Protein AF-A0A536J937-F1 (afdb_monomer)

Nearest PDB structures (foldseek):
  8xma-assembly1_A  TM=3.074E-01  e=5.304E+00  Homo sapiens

pLDDT: mean 76.06, std 14.53, range [41.38, 93.75]

Structure (mmCIF, N/CA/C/O backbone):
data_AF-A0A536J937-F1
#
_entry.id   AF-A0A536J937-F1
#
loop_
_atom_site.group_PDB
_atom_site.id
_atom_site.type_symbol
_atom_site.label_atom_id
_atom_site.label_alt_id
_atom_site.label_comp_id
_atom_site.label_asym_id
_atom_site.label_entity_id
_atom_site.label_seq_id
_atom_site.pdbx_PDB_ins_code
_atom_site.Cartn_x
_atom_site.Cartn_y
_atom_site.Cartn_z
_atom_site.occupancy
_atom_site.B_iso_or_equiv
_atom_site.auth_seq_id
_atom_site.auth_comp_id
_atom_site.auth_asym_id
_atom_site.auth_atom_id
_atom_site.pdbx_PDB_model_num
ATOM 1 N N . MET A 1 1 ? -23.777 14.979 55.069 1.00 41.38 1 MET A N 1
ATOM 2 C CA . MET A 1 1 ? -23.664 15.632 53.747 1.00 41.38 1 MET A CA 1
ATOM 3 C C . MET A 1 1 ? -22.466 15.033 53.028 1.00 41.38 1 MET A C 1
ATOM 5 O O . MET A 1 1 ? -21.346 15.441 53.2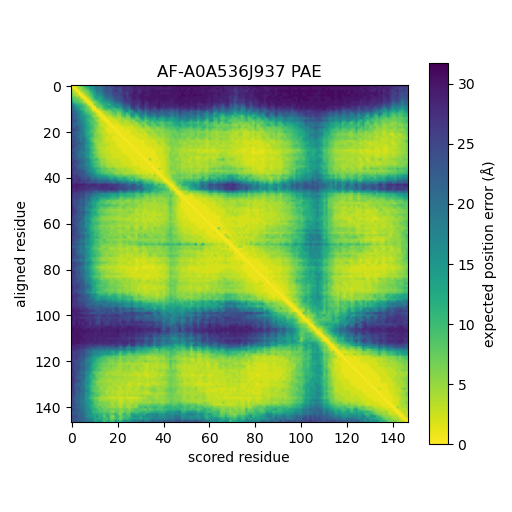89 1.00 41.38 1 MET A O 1
ATOM 9 N N . GLY A 1 2 ? -22.690 13.998 52.218 1.00 42.28 2 GLY A N 1
ATOM 10 C CA . GLY A 1 2 ? -21.676 13.425 51.335 1.00 42.28 2 GLY A CA 1
ATOM 11 C C . GLY A 1 2 ? -22.108 13.698 49.903 1.00 42.28 2 GLY A C 1
ATOM 12 O O . GLY A 1 2 ? -23.099 13.135 49.446 1.00 42.28 2 GLY A O 1
ATOM 13 N N . SER A 1 3 ? -21.431 14.623 49.235 1.00 50.06 3 SER A N 1
ATOM 14 C CA . SER A 1 3 ? -21.612 14.913 47.818 1.00 50.06 3 SER A CA 1
ATOM 15 C C . SER A 1 3 ? -21.060 13.742 47.007 1.00 50.06 3 SER A C 1
ATOM 17 O O . SER A 1 3 ? -19.854 13.613 46.812 1.00 50.06 3 SER A O 1
ATOM 19 N N . ALA A 1 4 ? -21.949 12.859 46.556 1.00 54.50 4 ALA A N 1
ATOM 20 C CA . ALA A 1 4 ? -21.616 11.868 45.542 1.00 54.50 4 ALA A CA 1
ATOM 21 C C . ALA A 1 4 ? -21.234 12.598 44.238 1.00 54.50 4 ALA A C 1
ATOM 23 O O . ALA A 1 4 ? -21.969 13.499 43.819 1.00 54.50 4 ALA A O 1
ATOM 24 N N . PRO A 1 5 ? -20.108 12.261 43.585 1.00 51.50 5 PRO A N 1
ATOM 25 C CA . PRO A 1 5 ? -19.768 12.871 42.314 1.00 51.50 5 PRO A CA 1
ATOM 26 C C . PRO A 1 5 ? -20.712 12.338 41.231 1.00 51.50 5 PRO A C 1
ATOM 28 O O . PRO A 1 5 ? -20.989 11.141 41.155 1.00 51.50 5 PRO A O 1
ATOM 31 N N . LEU A 1 6 ? -21.199 13.257 40.397 1.00 52.06 6 LEU A N 1
ATOM 32 C CA . LEU A 1 6 ? -22.010 13.022 39.202 1.00 52.06 6 LEU A CA 1
ATOM 33 C C . LEU A 1 6 ? -21.245 12.154 38.186 1.00 52.06 6 LEU A C 1
ATOM 35 O O . LEU A 1 6 ? -20.663 12.648 37.223 1.00 52.06 6 LEU A O 1
ATOM 39 N N . SER A 1 7 ? -21.241 10.842 38.403 1.00 55.78 7 SER A N 1
ATOM 40 C CA . SER A 1 7 ? -20.855 9.840 37.412 1.00 55.78 7 SER A CA 1
ATOM 41 C C . SER A 1 7 ? -22.072 9.567 36.532 1.00 55.78 7 SER A C 1
ATOM 43 O O . SER A 1 7 ? -22.896 8.719 36.864 1.00 55.78 7 SER A O 1
ATOM 45 N N . GLY A 1 8 ? -22.270 10.368 35.481 1.00 58.75 8 GLY A N 1
ATOM 46 C CA . GLY A 1 8 ? -23.529 10.305 34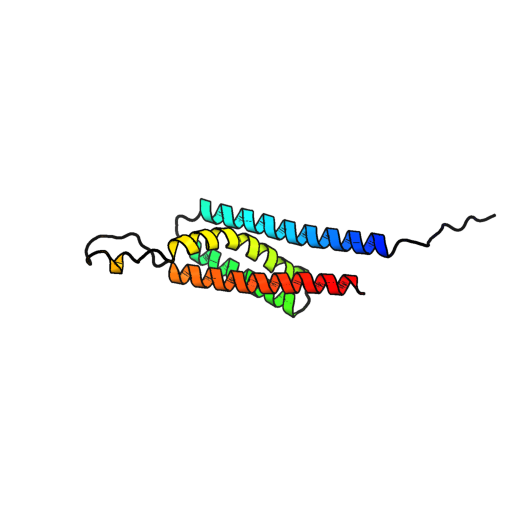.726 1.00 58.75 8 GLY A CA 1
ATOM 47 C C . GLY A 1 8 ? -23.462 10.470 33.214 1.00 58.75 8 GLY A C 1
ATOM 48 O O . GLY A 1 8 ? -24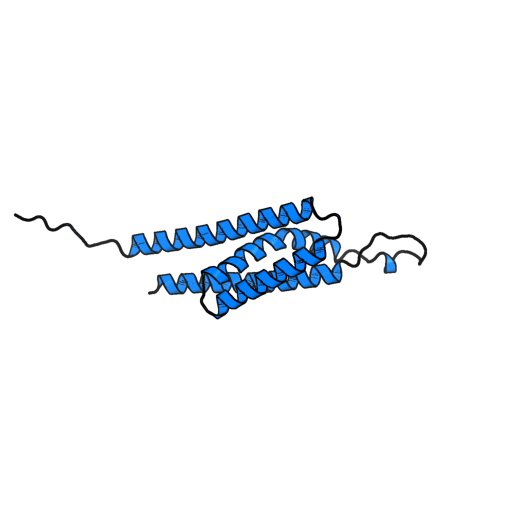.355 9.976 32.538 1.00 58.75 8 GLY A O 1
ATOM 49 N N . VAL A 1 9 ? -22.452 11.127 32.634 1.00 55.16 9 VAL A N 1
ATOM 50 C CA . VAL A 1 9 ? -22.499 11.451 31.194 1.00 55.16 9 VAL A CA 1
ATOM 51 C C . VAL A 1 9 ? -21.104 11.440 30.573 1.00 55.16 9 VAL A C 1
ATOM 53 O O . VAL A 1 9 ? -20.506 12.496 30.429 1.00 55.16 9 VAL A O 1
ATOM 56 N N . ARG A 1 10 ? -20.563 10.271 30.194 1.00 54.91 10 ARG A N 1
ATOM 57 C CA . ARG A 1 10 ? -19.383 10.197 29.299 1.00 54.91 10 ARG A CA 1
ATOM 58 C C . ARG A 1 10 ? -19.278 9.033 28.287 1.00 54.91 10 ARG A C 1
ATOM 60 O O . ARG A 1 10 ? -18.214 8.909 27.694 1.00 54.91 10 ARG A O 1
ATOM 67 N N . PRO A 1 11 ? -20.310 8.225 27.963 1.00 58.19 11 PRO A N 1
ATOM 68 C CA . PRO A 1 11 ? -20.113 7.184 26.949 1.00 58.19 11 PRO A CA 1
ATOM 69 C C . PRO A 1 11 ? -19.834 7.772 25.550 1.00 58.19 11 PRO A C 1
ATOM 71 O O . PRO A 1 11 ? -18.976 7.265 24.839 1.00 58.19 11 PRO A O 1
ATOM 74 N N . ALA A 1 12 ? -20.478 8.886 25.178 1.00 60.28 12 ALA A N 1
ATOM 75 C CA . ALA A 1 12 ? -20.321 9.483 23.846 1.00 60.28 12 ALA A CA 1
ATOM 76 C C . ALA A 1 12 ? -18.947 10.153 23.620 1.00 60.28 12 ALA A C 1
ATOM 78 O O . ALA A 1 12 ? -18.376 10.042 22.536 1.00 60.28 12 ALA A O 1
ATOM 79 N N . GLU A 1 13 ? -18.390 10.814 24.644 1.00 67.56 13 GLU A N 1
ATOM 80 C CA . GLU A 1 13 ? -17.120 11.550 24.529 1.00 67.56 13 GLU A CA 1
ATOM 81 C C . GLU A 1 13 ? -15.917 10.601 24.353 1.00 67.56 13 GLU A C 1
ATOM 83 O O . GLU A 1 13 ? -15.005 10.884 23.571 1.00 67.56 13 GLU A O 1
ATOM 88 N N . ASP A 1 14 ? -15.930 9.443 25.023 1.00 71.62 14 ASP A N 1
ATOM 89 C CA . ASP A 1 14 ? -14.863 8.441 24.914 1.00 71.62 14 ASP A CA 1
ATOM 90 C C . ASP A 1 14 ? -14.893 7.700 23.567 1.00 71.62 14 ASP A C 1
ATOM 92 O O . ASP A 1 14 ? -13.840 7.458 22.965 1.00 71.62 14 ASP A O 1
ATOM 96 N N . THR A 1 15 ? -16.087 7.404 23.039 1.00 71.75 15 THR A N 1
ATOM 97 C CA . THR A 1 15 ? -16.250 6.770 21.722 1.00 71.75 15 THR A CA 1
ATOM 98 C C . THR A 1 15 ? -15.723 7.654 20.589 1.00 71.75 15 THR A C 1
ATOM 100 O O . THR A 1 15 ? -15.008 7.165 19.706 1.00 71.75 15 THR A O 1
ATOM 103 N N . ASP A 1 16 ? -16.013 8.957 20.618 1.00 77.19 16 ASP A N 1
ATOM 104 C CA . ASP A 1 16 ? -15.539 9.887 19.590 1.00 77.19 16 ASP A CA 1
ATOM 105 C C . ASP A 1 16 ? -14.024 10.118 19.684 1.00 77.19 16 ASP A C 1
ATOM 107 O O . ASP A 1 16 ? -13.333 10.079 18.662 1.00 77.19 16 ASP A O 1
ATOM 111 N N . ARG A 1 17 ? -13.452 10.233 20.894 1.00 80.88 17 ARG A N 1
ATOM 112 C CA . ARG A 1 17 ? -11.985 10.288 21.071 1.00 80.88 17 ARG A CA 1
ATOM 113 C C . ARG A 1 17 ? -11.295 9.039 20.528 1.00 80.88 17 ARG A C 1
ATOM 115 O O . ARG A 1 17 ? -10.231 9.134 19.906 1.00 80.88 17 ARG A O 1
ATOM 122 N N . GLN A 1 18 ? -11.886 7.866 20.736 1.00 81.94 18 GLN A N 1
ATOM 123 C CA . GLN A 1 18 ? -11.346 6.609 20.229 1.00 81.94 18 GLN A CA 1
ATOM 124 C C . GLN A 1 18 ? -11.425 6.524 18.698 1.00 81.94 18 GLN A C 1
ATOM 126 O O . GLN A 1 18 ? -10.459 6.082 18.070 1.00 81.94 18 GLN A O 1
ATOM 131 N N . ALA A 1 19 ? -12.519 6.996 18.093 1.00 79.25 19 ALA A N 1
ATOM 132 C CA . ALA A 1 19 ? -12.668 7.081 16.642 1.00 79.25 19 ALA A CA 1
ATOM 133 C C . ALA A 1 19 ? -11.649 8.050 16.018 1.00 79.25 19 ALA A C 1
ATOM 135 O O . ALA A 1 19 ? -10.946 7.679 15.076 1.00 79.25 19 ALA A O 1
ATOM 136 N N . VAL A 1 20 ? -11.487 9.247 16.594 1.00 85.19 20 VAL A N 1
ATOM 137 C CA . VAL A 1 20 ? -10.498 10.243 16.146 1.00 85.19 20 VAL A CA 1
ATOM 138 C C . VAL A 1 20 ? -9.084 9.679 16.231 1.00 85.19 20 VAL A C 1
ATOM 140 O O . VAL A 1 20 ? -8.329 9.761 15.263 1.00 85.19 20 VAL A O 1
ATOM 143 N N . ARG A 1 21 ? -8.722 9.028 17.344 1.00 87.00 21 ARG A N 1
ATOM 144 C CA . ARG A 1 21 ? -7.406 8.385 17.499 1.00 87.00 21 ARG A CA 1
ATOM 145 C C . ARG A 1 21 ? -7.168 7.303 16.448 1.00 87.00 21 ARG A C 1
ATOM 147 O O . ARG A 1 21 ? -6.034 7.098 16.015 1.00 87.00 21 ARG A O 1
ATOM 154 N N . TRP A 1 22 ? -8.215 6.591 16.052 1.00 86.69 22 TRP A N 1
ATOM 155 C CA . TRP A 1 22 ? -8.114 5.534 15.059 1.00 86.69 22 TRP A CA 1
ATOM 156 C C . TRP A 1 22 ? -7.914 6.075 13.646 1.00 86.69 22 TRP A C 1
ATOM 158 O O . TRP A 1 22 ? -7.004 5.632 12.944 1.00 86.69 22 TRP A O 1
ATOM 168 N N . ILE A 1 23 ? -8.704 7.077 13.261 1.00 88.00 23 ILE A N 1
ATOM 169 C CA . ILE A 1 23 ? -8.560 7.769 11.978 1.00 88.00 23 ILE A CA 1
ATOM 170 C C . ILE A 1 23 ? -7.192 8.452 11.906 1.00 88.00 23 ILE A C 1
ATOM 172 O O . ILE A 1 23 ? -6.489 8.303 10.912 1.00 88.00 23 ILE A O 1
ATOM 176 N N . ALA A 1 24 ? -6.759 9.113 12.982 1.00 89.81 24 ALA A N 1
ATOM 177 C CA . ALA A 1 24 ? -5.436 9.726 13.057 1.00 89.81 24 ALA A CA 1
ATOM 178 C C . ALA A 1 24 ? -4.317 8.697 12.840 1.00 89.81 24 ALA A C 1
ATOM 180 O O . ALA A 1 24 ? -3.365 8.964 12.114 1.00 89.81 24 ALA A O 1
ATOM 181 N N . ARG A 1 25 ? -4.440 7.488 13.405 1.00 90.00 25 ARG A N 1
ATOM 182 C CA . ARG A 1 25 ? -3.486 6.395 13.160 1.00 90.00 25 ARG A CA 1
ATOM 183 C C . ARG A 1 25 ? -3.481 5.936 11.704 1.00 90.00 25 ARG A C 1
ATOM 185 O O . ARG A 1 25 ? -2.400 5.790 11.145 1.00 90.00 25 ARG A O 1
ATOM 192 N N . ALA A 1 26 ? -4.650 5.732 11.097 1.00 88.62 26 ALA A N 1
ATOM 193 C CA . ALA A 1 26 ? -4.751 5.396 9.675 1.00 88.62 26 ALA A CA 1
ATOM 194 C C . ALA A 1 26 ? -4.071 6.457 8.802 1.00 88.62 26 ALA A C 1
ATOM 196 O O . ALA A 1 26 ? -3.278 6.123 7.926 1.00 88.62 26 ALA A O 1
ATOM 197 N N . LEU A 1 27 ? -4.345 7.732 9.090 1.00 91.81 27 LEU A N 1
ATOM 198 C CA . LEU A 1 27 ? -3.797 8.866 8.358 1.00 91.81 27 LEU A CA 1
ATOM 199 C C . LEU A 1 27 ? -2.277 8.962 8.513 1.00 91.81 27 LEU A C 1
ATOM 201 O O . LEU A 1 27 ? -1.580 9.159 7.525 1.00 91.81 27 LEU A O 1
ATOM 205 N N . LEU A 1 28 ? -1.749 8.761 9.723 1.00 93.75 28 LEU A N 1
ATOM 206 C CA . LEU A 1 28 ? -0.305 8.735 9.963 1.00 93.75 28 LEU A CA 1
ATOM 207 C C . LEU A 1 28 ? 0.387 7.619 9.176 1.00 93.75 28 LEU A C 1
ATOM 209 O O . LEU A 1 28 ? 1.437 7.865 8.593 1.00 93.75 28 LEU A O 1
ATOM 213 N N . TYR A 1 29 ? -0.203 6.419 9.130 1.00 92.31 29 TYR A N 1
ATOM 214 C CA . TYR A 1 29 ? 0.328 5.306 8.335 1.00 92.31 29 TYR A CA 1
ATOM 215 C C . TYR A 1 29 ? 0.254 5.599 6.837 1.00 92.31 29 TYR A C 1
ATOM 217 O O . TYR A 1 29 ? 1.189 5.296 6.106 1.00 92.31 29 TYR A O 1
ATOM 225 N N . PHE A 1 30 ? -0.830 6.221 6.378 1.00 91.81 30 PHE A N 1
ATOM 226 C CA . PHE A 1 30 ? -0.968 6.628 4.985 1.00 91.81 30 PHE A CA 1
ATOM 227 C C . PHE A 1 30 ? 0.073 7.684 4.585 1.00 91.81 30 PHE A C 1
ATOM 229 O O . PHE A 1 30 ? 0.734 7.530 3.563 1.00 91.81 30 PHE A O 1
ATOM 236 N N . ILE A 1 31 ? 0.272 8.722 5.405 1.00 91.88 31 ILE A N 1
ATOM 237 C CA . ILE A 1 31 ? 1.258 9.786 5.152 1.00 91.88 31 ILE A CA 1
ATOM 238 C C . ILE A 1 31 ? 2.688 9.239 5.219 1.00 91.88 31 ILE A C 1
ATOM 240 O O . ILE A 1 31 ? 3.508 9.584 4.371 1.00 91.88 31 ILE A O 1
ATOM 244 N N . SER A 1 32 ? 3.002 8.375 6.190 1.00 92.12 32 SER A N 1
ATOM 245 C CA . SER A 1 32 ? 4.329 7.755 6.263 1.00 92.12 32 SER A CA 1
ATOM 246 C C . SER A 1 32 ? 4.585 6.838 5.069 1.00 92.12 32 SER A C 1
ATOM 248 O O . SER A 1 32 ? 5.674 6.872 4.503 1.00 92.12 32 SER A O 1
ATOM 250 N N . GLY A 1 33 ? 3.564 6.097 4.631 1.00 89.12 33 GLY A N 1
ATOM 251 C CA . GLY A 1 33 ? 3.577 5.353 3.378 1.00 89.12 33 GLY A CA 1
ATOM 252 C C . GLY A 1 33 ? 3.889 6.259 2.196 1.00 89.12 33 GLY A C 1
ATOM 253 O O . GLY A 1 33 ? 4.852 6.012 1.482 1.00 89.12 33 GLY A O 1
ATOM 254 N N . LEU A 1 34 ? 3.138 7.350 2.032 1.00 87.00 34 LEU A N 1
ATOM 255 C CA . LEU A 1 34 ? 3.352 8.346 0.978 1.00 87.00 34 LEU A CA 1
ATOM 256 C C . LEU A 1 34 ? 4.780 8.895 0.953 1.00 87.00 34 LEU A C 1
ATOM 258 O O . LEU A 1 34 ? 5.377 8.974 -0.117 1.00 87.00 34 LEU A O 1
ATOM 262 N N . ALA A 1 35 ? 5.334 9.253 2.113 1.00 87.31 35 ALA A N 1
ATOM 263 C CA . ALA A 1 35 ? 6.703 9.749 2.216 1.00 87.31 35 ALA A CA 1
ATOM 264 C C . ALA A 1 35 ? 7.720 8.689 1.768 1.00 87.31 35 ALA A C 1
ATOM 266 O O . ALA A 1 35 ? 8.635 8.996 1.011 1.00 87.31 35 ALA A O 1
ATOM 267 N N . VAL A 1 36 ? 7.527 7.431 2.175 1.00 85.94 36 VAL A N 1
ATOM 268 C CA . VAL A 1 36 ? 8.361 6.303 1.739 1.00 85.94 36 VAL A CA 1
ATOM 269 C C . VAL A 1 36 ? 8.226 6.061 0.231 1.00 85.94 36 VAL A C 1
ATOM 271 O O . VAL A 1 36 ? 9.233 5.892 -0.445 1.00 85.94 36 VAL A O 1
ATOM 274 N N . GLY A 1 37 ? 7.010 6.112 -0.317 1.00 82.75 37 GLY A N 1
ATOM 275 C CA . GLY A 1 37 ? 6.755 6.018 -1.758 1.00 82.75 37 GLY A CA 1
ATOM 276 C C . GLY A 1 37 ? 7.417 7.138 -2.560 1.00 82.75 37 GLY A C 1
ATOM 277 O O . GLY A 1 37 ? 7.991 6.899 -3.619 1.00 82.75 37 GLY A O 1
ATOM 278 N N . PHE A 1 38 ? 7.394 8.362 -2.035 1.00 79.81 38 PHE A N 1
ATOM 279 C CA . PHE A 1 38 ? 8.077 9.504 -2.634 1.00 79.81 38 PHE A CA 1
ATOM 280 C C . PHE A 1 38 ? 9.605 9.356 -2.587 1.00 79.81 38 PHE A C 1
ATOM 282 O O . PHE A 1 38 ? 10.275 9.606 -3.586 1.00 79.81 38 PHE A O 1
ATOM 289 N N . LEU A 1 39 ? 10.162 8.891 -1.464 1.00 77.00 39 LEU A N 1
ATOM 290 C CA . LEU A 1 39 ? 11.588 8.566 -1.361 1.00 77.00 39 LEU A CA 1
ATOM 291 C C . LEU A 1 39 ? 11.978 7.443 -2.326 1.00 77.00 39 LEU A C 1
ATOM 293 O O . LEU A 1 39 ? 13.037 7.517 -2.939 1.00 77.00 39 LEU A O 1
ATOM 297 N N . PHE A 1 40 ? 11.112 6.445 -2.526 1.00 71.88 40 PHE A N 1
ATOM 298 C CA . PHE A 1 40 ? 11.339 5.411 -3.532 1.00 71.88 40 PHE A CA 1
ATOM 299 C C . PHE A 1 40 ? 11.453 6.001 -4.937 1.00 71.88 40 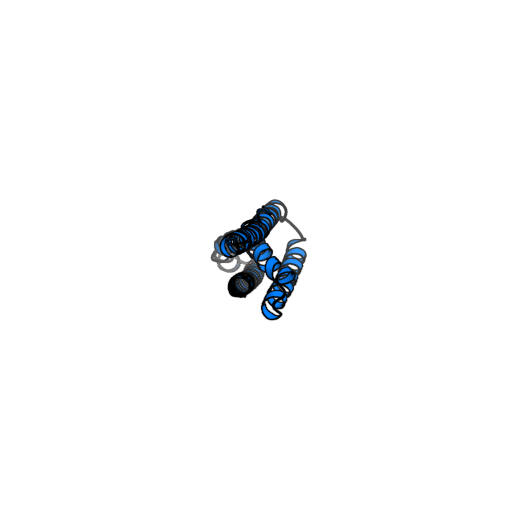PHE A C 1
ATOM 301 O O . PHE A 1 40 ? 12.366 5.634 -5.666 1.00 71.88 40 PHE A O 1
ATOM 308 N N . LEU A 1 41 ? 10.601 6.959 -5.299 1.00 69.56 41 LEU A N 1
ATOM 309 C CA . LEU A 1 41 ? 10.699 7.648 -6.587 1.00 69.56 41 LEU A CA 1
ATOM 310 C C . LEU A 1 41 ? 11.978 8.477 -6.741 1.00 69.56 41 LEU A C 1
AT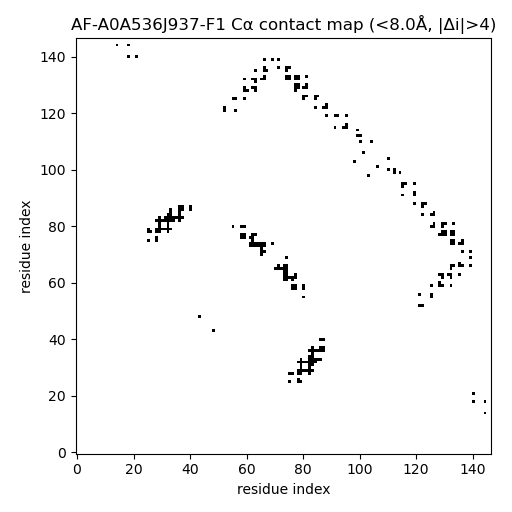OM 312 O O . LEU A 1 41 ? 12.504 8.571 -7.847 1.00 69.56 41 LEU A O 1
ATOM 316 N N . ALA A 1 42 ? 12.473 9.070 -5.652 1.00 60.84 42 ALA A N 1
ATOM 317 C CA . ALA A 1 42 ? 13.696 9.869 -5.658 1.00 60.84 42 ALA A CA 1
ATOM 318 C C . ALA A 1 42 ? 14.975 9.010 -5.711 1.00 60.84 42 ALA A C 1
ATOM 320 O O . ALA A 1 42 ? 15.939 9.389 -6.371 1.00 60.84 42 ALA A O 1
ATOM 321 N N . GLU A 1 43 ? 14.982 7.856 -5.038 1.00 57.25 43 GLU A N 1
ATOM 322 C CA . GLU A 1 43 ? 16.183 7.032 -4.841 1.00 57.25 43 GLU A CA 1
ATOM 323 C C . GLU A 1 43 ? 16.319 5.905 -5.894 1.00 57.25 43 GLU A C 1
ATOM 325 O O . GLU A 1 43 ? 17.420 5.420 -6.160 1.00 57.25 43 GLU A O 1
ATOM 330 N N . PHE A 1 44 ? 15.228 5.464 -6.538 1.00 52.88 44 PHE A N 1
ATOM 331 C CA . PHE A 1 44 ? 15.242 4.244 -7.362 1.00 52.88 44 PHE A CA 1
ATOM 332 C C . PHE A 1 44 ? 15.485 4.514 -8.844 1.00 52.88 44 PHE A C 1
ATOM 334 O O . PHE A 1 44 ? 14.635 4.286 -9.702 1.00 52.88 44 PHE A O 1
ATOM 341 N N . ALA A 1 45 ? 16.723 4.898 -9.150 1.00 49.69 45 ALA A N 1
ATOM 342 C CA . ALA A 1 45 ? 17.273 4.793 -10.497 1.00 49.69 45 ALA A CA 1
ATOM 343 C C . ALA A 1 45 ? 17.850 3.388 -10.808 1.00 49.69 45 ALA A C 1
ATOM 345 O O . ALA A 1 45 ? 17.962 3.043 -11.982 1.00 49.69 45 ALA A O 1
ATOM 346 N N . PHE A 1 46 ? 18.199 2.538 -9.823 1.00 58.06 46 PHE A N 1
ATOM 347 C CA . PHE A 1 46 ? 18.943 1.289 -10.094 1.00 58.06 46 PHE A CA 1
ATOM 348 C C . PHE A 1 46 ? 18.721 0.126 -9.105 1.00 58.06 46 PHE A C 1
ATOM 350 O O . PHE A 1 46 ? 18.565 0.326 -7.912 1.00 58.06 46 PHE A O 1
ATOM 357 N N . SER A 1 47 ? 18.776 -1.104 -9.651 1.00 62.44 47 SER A N 1
ATOM 358 C CA . SER A 1 47 ? 18.887 -2.465 -9.062 1.00 62.44 47 SER A CA 1
ATOM 359 C C . SER A 1 47 ? 17.964 -2.924 -7.918 1.00 62.44 47 SER A C 1
ATOM 361 O O . SER A 1 47 ? 17.716 -4.123 -7.806 1.00 62.44 47 SER A O 1
ATOM 363 N N . THR A 1 48 ? 17.449 -2.046 -7.068 1.00 68.88 48 THR A N 1
ATOM 364 C CA . THR A 1 48 ? 16.746 -2.416 -5.828 1.00 68.88 48 THR A CA 1
ATOM 365 C C . THR A 1 48 ? 15.223 -2.494 -5.990 1.00 68.88 48 THR A C 1
ATOM 367 O O . THR A 1 48 ? 14.551 -3.027 -5.106 1.00 68.88 48 THR A O 1
ATOM 370 N N . VAL A 1 49 ? 14.665 -2.014 -7.115 1.00 73.25 49 VAL A N 1
ATOM 371 C CA . VAL A 1 49 ? 13.207 -1.920 -7.383 1.00 73.25 49 VAL A CA 1
ATOM 372 C C . VAL A 1 49 ? 12.484 -3.239 -7.111 1.00 73.25 49 VAL A C 1
ATOM 374 O O . VAL A 1 49 ? 11.477 -3.266 -6.407 1.00 73.25 49 VAL A O 1
ATOM 377 N N . ALA A 1 50 ? 13.030 -4.349 -7.613 1.00 75.25 50 ALA A N 1
ATOM 378 C CA . ALA A 1 50 ? 12.416 -5.666 -7.463 1.00 75.25 50 ALA A CA 1
ATOM 379 C C . ALA A 1 50 ? 12.319 -6.102 -5.990 1.00 75.25 50 ALA A C 1
ATOM 381 O O . ALA A 1 50 ? 11.302 -6.646 -5.568 1.00 75.25 50 ALA A O 1
ATOM 382 N N . ILE A 1 51 ? 13.354 -5.826 -5.189 1.00 81.50 51 ILE A N 1
ATOM 383 C CA . ILE A 1 51 ? 13.382 -6.173 -3.760 1.00 81.50 51 ILE A CA 1
ATOM 384 C C . ILE A 1 51 ? 12.308 -5.382 -3.012 1.00 81.50 51 ILE A C 1
ATOM 386 O O . ILE A 1 51 ? 11.572 -5.938 -2.197 1.00 81.50 51 ILE A O 1
ATOM 390 N N . VAL A 1 52 ? 12.185 -4.091 -3.320 1.00 81.38 52 VAL A N 1
ATOM 391 C CA . VAL A 1 52 ? 11.175 -3.221 -2.713 1.00 81.38 52 VAL A CA 1
ATOM 392 C C . VAL A 1 52 ? 9.767 -3.651 -3.091 1.00 81.38 52 VAL A C 1
ATOM 394 O O . VAL A 1 52 ? 8.914 -3.743 -2.211 1.00 81.38 52 VAL A O 1
ATOM 397 N N . GLN A 1 53 ? 9.519 -3.985 -4.357 1.00 80.69 53 GLN A N 1
ATOM 398 C CA . GLN A 1 53 ? 8.219 -4.501 -4.784 1.00 80.69 53 GLN A CA 1
ATOM 399 C C . GLN A 1 53 ? 7.848 -5.796 -4.062 1.00 80.69 53 GLN A C 1
ATOM 401 O O . GLN A 1 53 ? 6.711 -5.934 -3.615 1.00 80.69 53 GLN A O 1
ATOM 406 N N . ILE A 1 54 ? 8.799 -6.718 -3.877 1.00 85.75 54 ILE A N 1
ATOM 407 C CA . ILE A 1 54 ? 8.567 -7.946 -3.105 1.00 85.75 54 ILE A CA 1
ATOM 408 C C . ILE A 1 54 ? 8.221 -7.611 -1.650 1.00 85.75 54 ILE A C 1
ATOM 410 O O . ILE A 1 54 ? 7.265 -8.166 -1.104 1.00 85.75 54 ILE A O 1
ATOM 414 N N . ALA A 1 55 ? 8.954 -6.689 -1.022 1.00 87.62 55 ALA A N 1
ATOM 415 C CA . ALA A 1 55 ? 8.681 -6.268 0.349 1.00 87.62 55 ALA A CA 1
ATOM 416 C C . ALA A 1 55 ? 7.286 -5.634 0.479 1.00 87.62 55 ALA A C 1
ATOM 418 O O . ALA A 1 55 ? 6.515 -6.001 1.365 1.00 87.62 55 ALA A O 1
ATOM 419 N N . ILE A 1 56 ? 6.926 -4.738 -0.440 1.00 86.25 56 ILE A N 1
ATOM 420 C CA . ILE A 1 56 ? 5.612 -4.096 -0.494 1.00 86.25 56 ILE A CA 1
ATOM 421 C C . ILE A 1 56 ? 4.499 -5.133 -0.699 1.00 86.25 56 ILE A C 1
ATOM 423 O O . ILE A 1 56 ? 3.491 -5.106 0.014 1.00 86.25 56 ILE A O 1
ATOM 427 N N . ALA A 1 57 ? 4.681 -6.085 -1.616 1.00 87.12 57 ALA A N 1
ATOM 428 C CA . ALA A 1 57 ? 3.728 -7.165 -1.845 1.00 87.12 57 ALA A CA 1
ATOM 429 C C . ALA A 1 57 ? 3.550 -8.031 -0.585 1.00 87.12 57 ALA A C 1
ATOM 431 O O . ALA A 1 57 ? 2.422 -8.328 -0.189 1.00 87.12 57 ALA A O 1
ATOM 432 N N . ALA A 1 58 ? 4.638 -8.370 0.111 1.00 91.44 58 ALA A N 1
ATOM 433 C CA . ALA A 1 58 ? 4.576 -9.118 1.365 1.00 91.44 58 ALA A CA 1
ATOM 434 C C . ALA A 1 58 ? 3.804 -8.352 2.455 1.00 91.44 58 ALA A C 1
ATOM 436 O O . ALA A 1 58 ? 2.910 -8.915 3.091 1.00 91.44 58 ALA A O 1
ATOM 437 N N . VAL A 1 59 ? 4.083 -7.055 2.634 1.00 90.06 59 VAL A N 1
ATOM 438 C CA . VAL A 1 59 ? 3.354 -6.206 3.594 1.00 90.06 59 VAL A CA 1
ATOM 439 C C . VAL A 1 59 ? 1.875 -6.091 3.213 1.00 90.06 59 VAL A C 1
ATOM 441 O O . VAL A 1 59 ? 1.016 -6.134 4.094 1.00 90.06 59 VAL A O 1
ATOM 444 N N . THR A 1 60 ? 1.559 -6.031 1.917 1.00 90.12 60 THR A N 1
ATOM 445 C CA . THR A 1 60 ? 0.175 -6.042 1.418 1.00 90.12 60 THR A CA 1
ATOM 446 C C . THR A 1 60 ? -0.560 -7.303 1.860 1.00 90.12 60 THR A C 1
ATOM 448 O O . THR A 1 60 ? -1.654 -7.221 2.419 1.00 90.12 60 THR A O 1
ATOM 451 N N . VAL A 1 61 ? 0.051 -8.477 1.664 1.00 91.06 61 VAL A N 1
ATOM 452 C CA . VAL A 1 61 ? -0.531 -9.768 2.061 1.00 91.06 61 VAL A CA 1
ATOM 453 C C . VAL A 1 61 ? -0.737 -9.833 3.575 1.00 91.06 61 VAL A C 1
ATOM 455 O O . VAL A 1 61 ? -1.808 -10.236 4.033 1.00 91.06 61 VAL A O 1
ATOM 458 N N . ILE A 1 62 ? 0.246 -9.385 4.362 1.00 90.00 62 ILE A N 1
ATOM 459 C CA . ILE A 1 62 ? 0.157 -9.331 5.829 1.00 90.00 62 ILE A CA 1
ATOM 460 C C . ILE A 1 62 ? -0.981 -8.402 6.275 1.00 90.00 62 ILE A C 1
ATOM 462 O O . ILE A 1 62 ? -1.774 -8.765 7.151 1.00 90.00 62 ILE A O 1
ATOM 466 N N . GLY A 1 63 ? -1.095 -7.224 5.656 1.00 84.12 63 GLY A N 1
ATOM 467 C CA . GLY A 1 63 ? -2.156 -6.259 5.928 1.00 84.12 63 GLY A CA 1
ATOM 468 C C . GLY A 1 63 ? -3.543 -6.827 5.639 1.00 84.12 63 GLY A C 1
ATOM 469 O O . GLY A 1 63 ? -4.435 -6.796 6.494 1.00 84.12 63 GLY A O 1
ATOM 470 N N . LEU A 1 64 ? -3.702 -7.442 4.470 1.00 86.94 64 LEU A N 1
ATOM 471 C CA . LEU A 1 64 ? -4.943 -8.077 4.040 1.00 86.94 64 LEU A CA 1
ATOM 472 C C . LEU A 1 64 ? -5.356 -9.214 4.986 1.00 86.94 64 LEU A C 1
ATOM 474 O O . LEU A 1 64 ? -6.501 -9.280 5.441 1.00 86.94 64 LEU A O 1
ATOM 478 N N . PHE A 1 65 ? -4.404 -10.079 5.338 1.00 90.75 65 PHE A N 1
ATOM 479 C CA . PHE A 1 65 ? -4.607 -11.173 6.283 1.00 90.75 65 PHE A CA 1
ATOM 480 C C . PHE A 1 65 ? -5.027 -10.664 7.665 1.00 90.75 65 PHE A C 1
ATOM 482 O O . PHE A 1 65 ? -5.946 -11.211 8.281 1.00 90.75 65 PHE A O 1
ATOM 489 N N . GLY A 1 66 ? -4.415 -9.570 8.125 1.00 82.69 66 GLY A N 1
ATOM 490 C CA . GLY A 1 66 ? -4.826 -8.855 9.328 1.00 82.69 66 GLY A CA 1
ATOM 491 C C . GLY A 1 66 ? -6.284 -8.402 9.278 1.00 82.69 66 GLY A C 1
ATOM 492 O O . GLY A 1 66 ? -7.022 -8.593 10.245 1.00 82.69 66 GLY A O 1
ATOM 493 N N . GLY A 1 67 ? -6.715 -7.855 8.139 1.00 82.12 67 GLY A N 1
ATOM 494 C CA . GLY A 1 67 ? -8.100 -7.444 7.906 1.00 82.12 67 GLY A CA 1
ATOM 495 C C . GLY A 1 67 ? -9.076 -8.619 8.000 1.00 82.12 67 GLY A C 1
ATOM 496 O O . GLY A 1 67 ? -10.050 -8.559 8.754 1.00 82.12 67 GLY A O 1
ATOM 497 N N . PHE A 1 68 ? -8.781 -9.723 7.307 1.00 88.19 68 PHE A N 1
ATOM 498 C CA . PHE A 1 68 ? -9.623 -10.924 7.318 1.00 88.19 68 PHE A CA 1
ATOM 499 C C . PHE A 1 68 ? -9.704 -11.591 8.693 1.00 88.19 68 PHE A C 1
ATOM 501 O O . PHE A 1 68 ? -10.787 -11.991 9.123 1.00 88.19 68 PHE A O 1
ATOM 508 N N . ARG A 1 69 ? -8.587 -11.658 9.425 1.00 88.94 69 ARG A N 1
ATOM 509 C CA . ARG A 1 69 ? -8.542 -12.224 10.783 1.00 88.94 69 ARG A CA 1
ATOM 510 C C . ARG A 1 69 ? -8.973 -11.254 11.885 1.00 88.94 69 ARG A C 1
ATOM 512 O O . ARG A 1 69 ? -8.889 -11.594 13.060 1.00 88.94 69 ARG A O 1
ATOM 519 N N . ARG A 1 70 ? -9.477 -10.064 11.535 1.00 85.44 70 ARG A N 1
ATOM 520 C CA . ARG A 1 70 ? -9.924 -9.033 12.490 1.00 85.44 70 ARG A CA 1
ATOM 521 C C . ARG A 1 70 ? -8.821 -8.555 13.450 1.00 85.44 70 ARG A C 1
ATOM 523 O O . ARG A 1 70 ? -9.114 -8.136 14.569 1.00 85.44 70 ARG A O 1
ATOM 530 N N . HIS A 1 71 ? -7.563 -8.567 13.007 1.00 87.56 71 HIS A N 1
ATOM 531 C CA . HIS A 1 71 ? -6.414 -8.026 13.735 1.00 87.56 71 HIS A CA 1
ATOM 532 C C . HIS A 1 71 ? -6.087 -6.604 13.244 1.00 87.56 71 HIS A C 1
ATOM 534 O O . HIS A 1 71 ? -5.386 -6.443 12.239 1.00 87.56 71 HIS A O 1
ATOM 540 N N . PRO A 1 72 ? -6.532 -5.545 13.949 1.00 83.19 72 PRO A N 1
ATOM 541 C CA . PRO A 1 72 ? -6.372 -4.168 13.479 1.00 83.19 72 PRO A CA 1
ATOM 542 C C . PRO A 1 72 ? -4.903 -3.738 13.370 1.00 83.19 72 PRO A C 1
ATOM 544 O O . PRO A 1 72 ? -4.561 -2.997 12.457 1.00 83.19 72 PRO A O 1
ATOM 547 N N . ASN A 1 73 ? -4.020 -4.236 14.242 1.00 87.75 73 ASN A N 1
ATOM 548 C CA . ASN A 1 73 ? -2.588 -3.906 14.201 1.00 87.75 73 ASN A CA 1
ATOM 549 C C . ASN A 1 73 ? -1.888 -4.426 12.940 1.00 87.75 73 ASN A C 1
ATOM 551 O O . ASN A 1 73 ? -0.889 -3.856 12.525 1.00 87.75 73 ASN A O 1
ATOM 555 N N . LEU A 1 74 ? -2.399 -5.504 12.342 1.00 85.12 74 LEU A N 1
ATOM 556 C CA . LEU A 1 74 ? -1.899 -6.019 11.070 1.00 85.12 74 LEU A CA 1
ATOM 557 C C . LEU A 1 74 ? -2.592 -5.301 9.907 1.00 85.12 74 LEU A C 1
ATOM 559 O O . LEU A 1 74 ? -1.941 -4.832 8.986 1.00 85.12 74 LEU A O 1
ATOM 563 N N . SER A 1 75 ? -3.909 -5.114 9.999 1.00 86.75 75 SER A N 1
ATOM 564 C CA . SER A 1 75 ? -4.715 -4.482 8.950 1.00 86.75 75 SER A CA 1
ATOM 565 C C . SER A 1 75 ? -4.322 -3.029 8.642 1.00 86.75 75 SER A C 1
ATOM 567 O O . SER A 1 75 ? -4.449 -2.619 7.488 1.00 86.75 75 SER A O 1
ATOM 569 N N . ILE A 1 76 ? -3.779 -2.285 9.616 1.00 89.50 76 ILE A N 1
ATOM 570 C CA . ILE A 1 76 ? -3.282 -0.906 9.434 1.00 89.50 76 ILE A CA 1
ATOM 571 C C . ILE A 1 76 ? -2.104 -0.803 8.450 1.00 89.50 76 ILE A C 1
ATOM 573 O O . ILE A 1 76 ? -1.889 0.247 7.845 1.00 89.50 76 ILE A O 1
ATOM 577 N N . TRP A 1 77 ? -1.355 -1.886 8.228 1.00 90.19 77 TRP A N 1
ATOM 578 C CA . TRP A 1 77 ? -0.274 -1.889 7.241 1.00 90.19 77 TRP A CA 1
ATOM 579 C C . TRP A 1 77 ? -0.796 -1.714 5.813 1.00 90.19 77 TRP A C 1
ATOM 581 O O . TRP A 1 77 ? -0.098 -1.156 4.974 1.00 90.19 77 TRP A O 1
ATOM 591 N N . SER A 1 78 ? -2.058 -2.071 5.557 1.00 87.62 78 SER A N 1
ATOM 592 C CA . SER A 1 78 ? -2.711 -1.825 4.265 1.00 87.62 78 SER A CA 1
ATOM 593 C C . SER A 1 78 ? -2.823 -0.327 3.960 1.00 87.62 78 SER A C 1
ATOM 595 O O . SER A 1 78 ? -2.617 0.077 2.823 1.00 87.62 78 SER A O 1
ATOM 597 N N . THR A 1 79 ? -3.079 0.513 4.974 1.00 89.56 79 THR A N 1
ATOM 598 C CA . THR A 1 79 ? -3.094 1.981 4.817 1.00 89.56 79 THR A CA 1
ATOM 599 C C . THR A 1 79 ? -1.717 2.542 4.487 1.00 89.56 79 THR A C 1
ATOM 601 O O . THR A 1 79 ? -1.611 3.473 3.694 1.00 89.56 79 THR A O 1
ATOM 604 N N . PHE A 1 80 ? -0.663 1.961 5.065 1.00 92.38 80 PHE A N 1
ATOM 605 C CA . PHE A 1 80 ? 0.713 2.333 4.743 1.00 92.38 80 PHE A CA 1
ATOM 606 C C . PHE A 1 80 ? 1.065 1.979 3.302 1.00 92.38 80 PHE A C 1
ATOM 608 O O . PHE A 1 80 ? 1.527 2.837 2.557 1.00 92.38 80 PHE A O 1
ATOM 615 N N . VAL A 1 81 ? 0.789 0.742 2.883 1.00 90.56 81 VAL A N 1
ATOM 616 C CA . VAL A 1 81 ? 1.079 0.317 1.511 1.00 90.56 81 VAL A CA 1
ATOM 617 C C . VAL A 1 81 ? 0.277 1.124 0.493 1.00 90.56 81 VAL A C 1
ATOM 619 O O . VAL A 1 81 ? 0.821 1.522 -0.535 1.00 90.56 81 VAL A O 1
ATOM 622 N N . LEU A 1 82 ? -0.985 1.433 0.803 1.00 91.38 82 LEU A N 1
ATOM 623 C CA . LEU A 1 82 ? -1.810 2.298 -0.033 1.00 91.38 82 LEU A CA 1
ATOM 624 C C . LEU A 1 82 ? -1.121 3.646 -0.288 1.00 91.38 82 LEU A C 1
ATOM 626 O O . LEU A 1 82 ? -1.017 4.072 -1.437 1.00 91.38 82 LEU A O 1
ATOM 630 N N . GLY A 1 83 ? -0.600 4.288 0.762 1.00 88.62 83 GLY A N 1
ATOM 631 C CA . GLY A 1 83 ? 0.175 5.522 0.627 1.00 88.62 83 GLY A CA 1
ATOM 632 C C . GLY A 1 83 ? 1.467 5.325 -0.170 1.00 88.62 83 GLY A C 1
ATOM 633 O O . GLY A 1 83 ? 1.747 6.097 -1.083 1.00 88.62 83 GLY A O 1
ATOM 634 N N . ALA A 1 84 ? 2.218 4.261 0.125 1.00 89.44 84 ALA A N 1
ATOM 635 C CA . ALA A 1 84 ? 3.521 3.990 -0.485 1.00 89.44 84 ALA A CA 1
ATOM 636 C C . ALA A 1 84 ? 3.466 3.726 -1.992 1.00 89.44 84 ALA A C 1
ATOM 638 O O . ALA A 1 84 ? 4.375 4.135 -2.708 1.00 89.44 84 ALA A O 1
ATOM 639 N N . ILE A 1 85 ? 2.404 3.087 -2.485 1.00 88.31 85 ILE A N 1
ATOM 640 C CA . ILE A 1 85 ? 2.249 2.773 -3.914 1.00 88.31 85 ILE A CA 1
ATOM 641 C C . ILE A 1 85 ? 1.536 3.898 -4.679 1.00 88.31 85 ILE A C 1
ATOM 643 O O . ILE A 1 85 ? 1.642 3.963 -5.897 1.00 88.31 85 ILE A O 1
ATOM 647 N N . SER A 1 86 ? 0.842 4.820 -4.001 1.00 86.19 86 SER A N 1
ATOM 648 C CA . SER A 1 86 ? 0.020 5.846 -4.667 1.00 86.19 86 SER A CA 1
ATOM 649 C C . SER A 1 86 ? 0.795 6.676 -5.697 1.00 86.19 86 SER A C 1
ATOM 651 O O . SE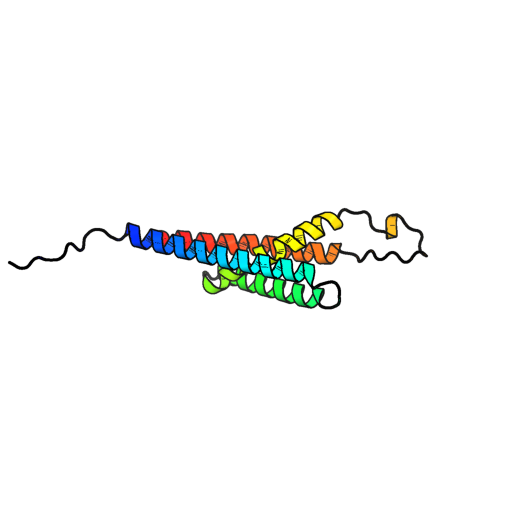R A 1 86 ? 0.337 6.839 -6.825 1.00 86.19 86 SER A O 1
ATOM 653 N N . PHE A 1 87 ? 1.970 7.195 -5.329 1.00 83.06 87 PHE A N 1
ATOM 654 C CA . PHE A 1 87 ? 2.785 7.990 -6.249 1.00 83.06 87 PHE A CA 1
ATOM 655 C C . PHE A 1 87 ? 3.494 7.152 -7.328 1.00 83.06 87 PHE A C 1
ATOM 657 O O . PHE A 1 87 ? 3.390 7.541 -8.493 1.00 83.06 87 PHE A O 1
ATOM 664 N N . PRO A 1 88 ? 4.156 6.020 -7.001 1.00 80.38 88 PRO A N 1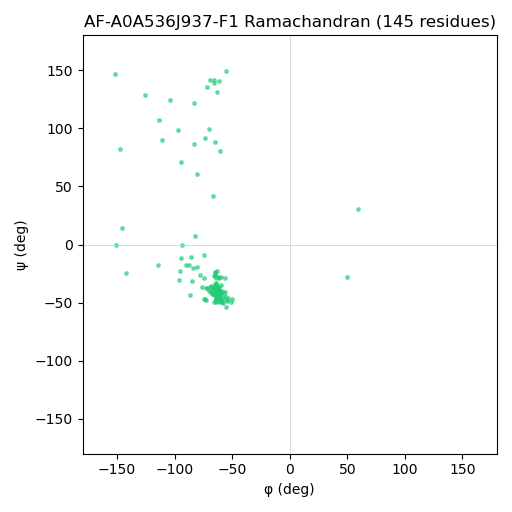
ATOM 665 C CA . PRO A 1 88 ? 4.696 5.104 -8.008 1.00 80.38 88 PRO A CA 1
ATOM 666 C C . PRO A 1 88 ? 3.671 4.703 -9.067 1.00 80.38 88 PRO A C 1
ATOM 668 O O . PRO A 1 88 ? 3.890 4.937 -10.253 1.00 80.38 88 PRO A O 1
ATOM 671 N N . 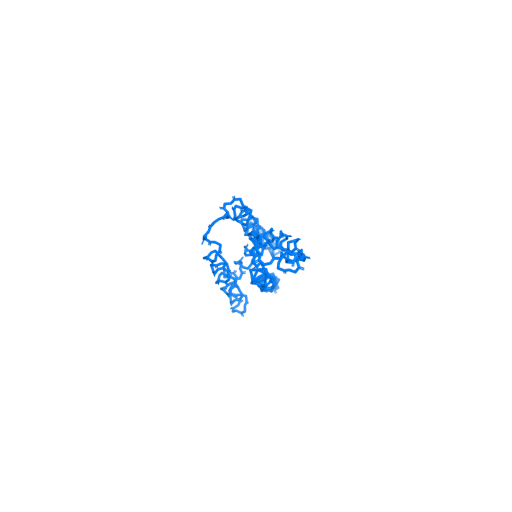LEU A 1 89 ? 2.482 4.276 -8.637 1.00 83.31 89 LEU A N 1
ATOM 672 C CA . LEU A 1 89 ? 1.420 3.849 -9.540 1.00 83.31 89 LEU A CA 1
ATOM 673 C C . LEU A 1 89 ? 0.916 4.987 -10.433 1.00 83.31 89 LEU A C 1
ATOM 675 O O . LEU A 1 89 ? 0.583 4.753 -11.590 1.00 83.31 89 LEU A O 1
ATOM 679 N N . LEU A 1 90 ? 0.845 6.220 -9.920 1.00 82.94 90 LEU A N 1
ATOM 680 C CA . LEU A 1 90 ? 0.461 7.385 -10.723 1.00 82.94 90 LEU A CA 1
ATOM 681 C C . LEU A 1 90 ? 1.481 7.683 -11.826 1.00 82.94 90 LEU A C 1
ATOM 683 O O . LEU A 1 90 ? 1.080 8.072 -12.922 1.00 82.94 90 LEU A O 1
ATOM 687 N N . ILE A 1 91 ? 2.773 7.514 -11.549 1.00 78.75 91 ILE A N 1
ATOM 688 C CA . ILE A 1 91 ? 3.840 7.715 -12.534 1.00 78.75 91 ILE A CA 1
ATOM 689 C C . ILE A 1 91 ? 3.839 6.568 -13.543 1.00 78.75 91 ILE A C 1
ATOM 691 O O . ILE A 1 91 ? 3.798 6.823 -14.748 1.00 78.75 91 ILE A O 1
ATOM 695 N N . ASP A 1 92 ? 3.769 5.327 -13.068 1.00 76.44 92 ASP A N 1
ATOM 696 C CA . ASP A 1 92 ? 3.737 4.143 -13.923 1.00 76.44 92 ASP A CA 1
ATOM 697 C C . ASP A 1 92 ? 2.474 4.102 -14.795 1.00 76.44 92 ASP A C 1
ATOM 699 O O . ASP A 1 92 ? 2.534 3.731 -15.964 1.00 76.44 92 ASP A O 1
ATOM 703 N N . ALA A 1 93 ? 1.329 4.585 -14.304 1.00 75.06 93 ALA A N 1
ATOM 704 C CA . ALA A 1 93 ? 0.121 4.737 -15.114 1.00 75.06 93 ALA A CA 1
ATOM 705 C C . ALA A 1 93 ? 0.295 5.760 -16.246 1.00 75.06 93 ALA A C 1
ATOM 707 O O . ALA A 1 93 ? -0.363 5.644 -17.275 1.00 75.06 93 ALA A O 1
ATOM 708 N N . ARG A 1 94 ? 1.156 6.774 -16.093 1.00 71.44 94 ARG A N 1
ATOM 709 C CA . ARG A 1 94 ? 1.449 7.735 -17.171 1.00 71.44 94 ARG A CA 1
ATOM 710 C C . ARG A 1 94 ? 2.411 7.160 -18.204 1.00 71.44 94 ARG A C 1
ATOM 712 O O . ARG A 1 94 ? 2.366 7.590 -19.354 1.00 71.44 94 ARG A O 1
ATOM 719 N N . THR A 1 95 ? 3.250 6.200 -17.817 1.00 66.75 95 THR A N 1
ATOM 720 C CA . THR A 1 95 ? 4.266 5.607 -18.694 1.00 66.75 95 THR A CA 1
ATOM 721 C C . THR A 1 95 ? 3.814 4.305 -19.358 1.00 66.75 95 THR A C 1
ATOM 723 O O . THR A 1 95 ? 4.196 4.046 -20.495 1.00 66.75 95 THR A O 1
ATOM 726 N N . ALA A 1 96 ? 2.945 3.513 -18.724 1.00 63.06 96 ALA A N 1
ATOM 727 C CA . ALA A 1 96 ? 2.502 2.205 -19.217 1.00 63.06 96 ALA A CA 1
ATOM 728 C C . ALA A 1 96 ? 1.687 2.256 -20.526 1.00 63.06 96 ALA A C 1
ATOM 730 O O . ALA A 1 96 ? 1.649 1.266 -21.262 1.00 63.06 96 ALA A O 1
ATOM 731 N N . PHE A 1 97 ? 1.050 3.395 -20.824 1.00 63.03 97 PHE A N 1
ATOM 732 C CA . PHE A 1 97 ? 0.304 3.618 -22.072 1.00 63.03 97 PHE A CA 1
ATOM 733 C C . PHE A 1 97 ? 1.137 4.279 -23.177 1.00 63.03 97 PHE A C 1
ATOM 735 O O . PHE A 1 97 ? 0.618 4.500 -24.271 1.00 63.03 97 PHE A O 1
ATOM 742 N N . LEU A 1 98 ? 2.411 4.599 -22.920 1.00 58.03 98 LEU A N 1
ATOM 743 C CA . LEU A 1 98 ? 3.309 5.041 -23.982 1.00 58.03 98 LEU A CA 1
ATOM 744 C C . LEU A 1 98 ? 3.611 3.852 -24.903 1.00 58.03 98 LEU A C 1
ATOM 746 O O . LEU A 1 98 ? 3.753 2.717 -24.434 1.00 58.03 98 LEU A O 1
ATOM 750 N N . PRO A 1 99 ? 3.690 4.084 -26.221 1.00 57.28 99 PRO A N 1
ATOM 751 C CA . PRO A 1 99 ? 3.979 3.010 -27.147 1.00 57.28 99 PRO A CA 1
ATOM 752 C C . PRO A 1 99 ? 5.400 2.481 -26.906 1.00 57.28 99 PRO A C 1
ATOM 754 O O . PRO A 1 99 ? 6.331 3.245 -26.640 1.00 57.28 99 PRO A O 1
ATOM 757 N N . LEU A 1 100 ? 5.567 1.157 -26.968 1.00 60.19 100 LEU A N 1
ATOM 758 C CA . LEU A 1 100 ? 6.866 0.529 -26.745 1.00 60.19 100 LEU A CA 1
ATOM 759 C C . LEU A 1 100 ? 7.823 0.934 -27.864 1.00 60.19 100 LEU A C 1
ATOM 761 O O . LEU A 1 100 ? 7.465 0.918 -29.039 1.00 60.19 100 LEU A O 1
ATOM 765 N N . CYS A 1 101 ? 9.086 1.174 -27.522 1.00 57.56 101 CYS A N 1
ATOM 766 C CA . CYS A 1 101 ? 10.116 1.406 -28.532 1.00 57.56 101 CYS A CA 1
ATOM 767 C C . CYS A 1 101 ? 10.241 0.277 -29.558 1.00 57.56 101 CYS A C 1
ATOM 769 O O . CYS A 1 101 ? 10.602 0.545 -30.697 1.00 57.56 101 CYS A O 1
ATOM 771 N N . LYS A 1 102 ? 9.922 -0.971 -29.186 1.00 55.16 102 LYS A N 1
ATOM 772 C CA . LYS A 1 102 ? 9.944 -2.098 -30.129 1.00 55.16 102 LYS A CA 1
ATOM 773 C C . LYS A 1 102 ? 8.934 -1.925 -31.274 1.00 55.16 102 LYS A C 1
ATOM 775 O O . LYS A 1 102 ? 9.151 -2.475 -32.346 1.00 55.16 102 LYS A O 1
ATOM 780 N N . ASP A 1 103 ? 7.845 -1.196 -31.033 1.00 58.31 103 ASP A N 1
ATOM 781 C CA . ASP A 1 103 ? 6.776 -0.997 -32.012 1.00 58.31 103 ASP A CA 1
ATOM 782 C C . ASP A 1 103 ? 7.065 0.207 -32.931 1.00 58.31 103 ASP A C 1
ATOM 784 O O . ASP A 1 103 ? 6.471 0.312 -34.001 1.00 58.31 103 ASP A O 1
ATOM 788 N N . LEU A 1 104 ? 7.987 1.106 -32.544 1.00 58.25 104 LEU A N 1
ATOM 789 C CA . LEU A 1 104 ? 8.322 2.326 -33.298 1.00 58.25 104 LEU A CA 1
ATOM 790 C C . LEU A 1 104 ? 9.744 2.365 -33.873 1.00 58.25 104 LEU A C 1
ATOM 792 O O . LEU A 1 104 ? 10.003 3.185 -34.753 1.00 58.25 104 LEU A O 1
ATOM 796 N N . VAL A 1 105 ? 10.676 1.537 -33.395 1.00 54.97 105 VAL A N 1
ATOM 797 C CA . VAL A 1 105 ? 12.101 1.665 -33.730 1.00 54.97 105 VAL A CA 1
ATOM 798 C C . VAL A 1 105 ? 12.654 0.350 -34.283 1.00 54.97 105 VAL A C 1
ATOM 800 O O . VAL A 1 105 ? 12.498 -0.708 -33.677 1.00 54.97 105 VAL A O 1
ATOM 803 N N . ALA A 1 106 ? 13.314 0.420 -35.447 1.00 54.47 106 ALA A N 1
ATOM 804 C CA . ALA A 1 106 ? 13.977 -0.719 -36.085 1.00 54.47 106 ALA A CA 1
ATOM 805 C C . ALA A 1 106 ? 15.001 -1.377 -35.139 1.00 54.47 106 ALA A C 1
ATOM 807 O O . ALA A 1 106 ? 15.615 -0.702 -34.310 1.00 54.47 106 ALA A O 1
ATOM 808 N N . SER A 1 107 ? 15.200 -2.690 -35.287 1.00 53.28 107 SER A N 1
ATOM 809 C CA . SER A 1 107 ? 15.923 -3.609 -34.388 1.00 53.28 107 SER A CA 1
ATOM 810 C C . SER A 1 107 ? 17.447 -3.388 -34.263 1.00 53.28 107 SER A C 1
ATOM 812 O O . SER A 1 107 ? 18.214 -4.348 -34.266 1.00 53.28 107 SER A O 1
ATOM 814 N N . GLY A 1 108 ? 17.907 -2.140 -34.177 1.00 49.34 108 GLY A N 1
ATOM 815 C CA . GLY A 1 108 ? 19.323 -1.772 -34.096 1.00 49.34 108 GLY A CA 1
ATOM 816 C C . GLY A 1 108 ? 19.620 -0.474 -33.340 1.00 49.34 108 GLY A C 1
ATOM 817 O O . GLY A 1 108 ? 20.787 -0.123 -33.199 1.00 49.34 108 GLY A O 1
ATOM 818 N N . ILE A 1 109 ? 18.608 0.235 -32.829 1.00 50.53 109 ILE A N 1
ATOM 819 C CA . ILE A 1 109 ? 18.811 1.427 -31.994 1.00 50.53 109 ILE A CA 1
ATOM 820 C C . ILE A 1 109 ? 18.549 1.029 -30.541 1.00 50.53 109 ILE A C 1
ATOM 822 O O . ILE A 1 109 ? 17.486 0.495 -30.220 1.00 50.53 109 ILE A O 1
ATOM 826 N N . ALA A 1 110 ? 19.526 1.268 -29.664 1.00 43.97 110 ALA A N 1
ATOM 827 C CA . ALA A 1 110 ? 19.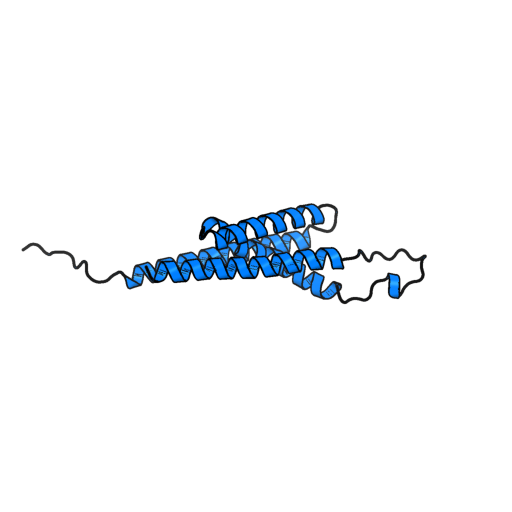423 0.995 -28.236 1.00 43.97 110 ALA A CA 1
ATOM 828 C C . ALA A 1 110 ? 18.354 1.898 -27.607 1.00 43.97 110 ALA A C 1
ATOM 830 O O . ALA A 1 110 ? 18.643 2.999 -27.144 1.00 43.97 110 ALA A O 1
ATOM 831 N N . CYS A 1 111 ? 17.100 1.451 -27.610 1.00 54.03 111 CYS A N 1
ATOM 832 C CA . CYS A 1 111 ? 16.073 2.125 -26.843 1.00 54.03 111 CYS A CA 1
ATOM 833 C C . CYS A 1 111 ? 16.106 1.645 -25.391 1.00 54.03 111 CYS A C 1
ATOM 835 O O . CYS A 1 111 ? 15.919 0.465 -25.094 1.00 54.03 111 CYS A O 1
ATOM 837 N N . VAL A 1 112 ? 16.290 2.595 -24.477 1.00 48.97 112 VAL A N 1
ATOM 838 C CA . VAL A 1 112 ? 16.142 2.407 -23.031 1.00 48.97 112 VAL A CA 1
ATOM 839 C C . VAL A 1 112 ? 14.649 2.469 -22.679 1.00 48.97 112 VAL A C 1
ATOM 841 O O . VAL A 1 112 ? 14.199 3.351 -21.960 1.00 48.97 112 VAL A O 1
ATOM 844 N N . ALA A 1 113 ? 13.844 1.561 -23.229 1.00 51.53 113 ALA A N 1
ATOM 845 C CA . ALA A 1 113 ? 12.461 1.370 -22.799 1.00 51.53 113 ALA A CA 1
ATOM 846 C C . ALA A 1 113 ? 12.380 0.018 -22.094 1.00 51.53 113 ALA A C 1
ATOM 848 O O . ALA A 1 113 ? 12.189 -1.023 -22.721 1.00 51.53 113 ALA A O 1
ATOM 849 N N . ARG A 1 114 ? 12.599 0.030 -20.776 1.00 55.25 114 ARG A N 1
ATOM 850 C CA . ARG A 1 114 ? 12.347 -1.134 -19.921 1.00 55.25 114 ARG A CA 1
ATOM 851 C C . ARG A 1 114 ? 10.853 -1.471 -20.014 1.00 55.25 114 ARG A C 1
ATOM 853 O O . ARG A 1 114 ? 10.028 -0.568 -20.079 1.00 55.25 114 ARG A O 1
ATOM 860 N N . ASP A 1 115 ? 10.487 -2.749 -20.058 1.00 62.31 115 ASP A N 1
ATOM 861 C CA . ASP A 1 115 ? 9.072 -3.137 -20.098 1.00 62.31 115 ASP A CA 1
ATOM 862 C C . ASP A 1 115 ? 8.435 -2.915 -18.713 1.00 62.31 115 ASP A C 1
ATOM 864 O O . ASP A 1 115 ? 8.513 -3.764 -17.824 1.00 62.31 115 ASP A O 1
ATOM 868 N N . TYR A 1 116 ? 7.863 -1.727 -18.498 1.00 64.75 116 TYR A N 1
ATOM 869 C CA . TYR A 1 116 ? 7.260 -1.318 -17.221 1.00 64.75 116 TYR A CA 1
ATOM 870 C C . TYR A 1 116 ? 5.909 -1.997 -16.947 1.00 64.75 116 TYR A C 1
ATOM 872 O O . TYR A 1 116 ? 5.392 -1.911 -15.836 1.00 64.75 116 TYR A O 1
ATOM 880 N N . ARG A 1 117 ? 5.332 -2.723 -17.919 1.00 70.31 117 ARG A N 1
ATOM 881 C CA . ARG A 1 117 ? 4.000 -3.346 -17.791 1.00 70.31 117 ARG A CA 1
ATOM 882 C C . ARG A 1 117 ? 3.936 -4.391 -16.680 1.00 70.31 117 ARG A C 1
ATOM 884 O O . ARG A 1 117 ? 2.932 -4.477 -15.971 1.00 70.31 117 ARG A O 1
ATOM 891 N N . GLY A 1 118 ? 5.003 -5.173 -16.509 1.00 73.75 118 GLY A N 1
ATOM 892 C CA . GLY A 1 118 ? 5.092 -6.167 -15.436 1.00 73.75 118 GLY A CA 1
ATOM 893 C C . GLY A 1 118 ? 5.076 -5.514 -14.053 1.00 73.75 118 GLY A C 1
ATOM 894 O O . GLY A 1 118 ? 4.271 -5.886 -13.202 1.00 73.75 118 GLY A O 1
ATOM 895 N N . GLN A 1 119 ? 5.908 -4.488 -13.863 1.00 76.56 119 GLN A N 1
ATOM 896 C CA . GLN A 1 119 ? 5.977 -3.710 -12.624 1.00 76.56 119 GLN A CA 1
ATOM 897 C C . GLN A 1 119 ? 4.645 -2.998 -12.334 1.00 76.56 119 GLN A C 1
ATOM 899 O O . GLN A 1 119 ? 4.097 -3.164 -11.246 1.00 76.56 119 GLN A O 1
ATOM 904 N N . PHE A 1 120 ? 4.058 -2.337 -13.334 1.00 80.56 120 PHE A N 1
ATOM 905 C CA . PHE A 1 120 ? 2.752 -1.688 -13.214 1.00 80.56 120 PHE A CA 1
ATOM 906 C C . PHE A 1 120 ? 1.649 -2.659 -12.765 1.00 80.56 120 PHE A C 1
ATOM 908 O O . PHE A 1 120 ? 0.828 -2.325 -11.913 1.00 80.56 120 PHE A O 1
ATOM 915 N N . THR A 1 121 ? 1.639 -3.888 -13.290 1.00 83.19 121 THR A N 1
ATOM 916 C CA . THR A 1 121 ? 0.636 -4.901 -12.917 1.00 83.19 121 THR A CA 1
ATOM 917 C C . THR A 1 121 ? 0.750 -5.293 -11.441 1.00 83.19 121 THR A C 1
ATOM 919 O O . THR A 1 121 ? -0.263 -5.417 -10.750 1.00 83.19 121 THR A O 1
ATOM 922 N N . VAL A 1 122 ? 1.977 -5.466 -10.941 1.00 83.00 122 VAL A N 1
ATOM 923 C CA . VAL A 1 122 ? 2.238 -5.810 -9.533 1.00 83.00 122 VAL A CA 1
ATOM 924 C C . VAL A 1 122 ? 1.853 -4.658 -8.607 1.00 83.00 122 VAL A C 1
ATOM 926 O O . VAL A 1 122 ? 1.226 -4.887 -7.568 1.00 83.00 122 VAL A O 1
ATOM 929 N N . GLU A 1 123 ? 2.178 -3.423 -8.986 1.00 85.19 123 GLU A N 1
ATOM 930 C CA . GLU A 1 123 ? 1.801 -2.226 -8.233 1.00 85.19 123 GLU A CA 1
ATOM 931 C C . GLU A 1 123 ? 0.284 -2.052 -8.185 1.00 85.19 123 GLU A C 1
ATOM 933 O O . GLU A 1 123 ? -0.278 -1.859 -7.107 1.00 85.19 123 GLU A O 1
ATOM 938 N N . LEU A 1 124 ? -0.399 -2.223 -9.319 1.00 87.25 124 LEU A N 1
ATOM 939 C CA . LEU A 1 124 ? -1.853 -2.140 -9.398 1.00 87.25 124 LEU A CA 1
ATOM 940 C C . LEU A 1 124 ? -2.530 -3.211 -8.532 1.00 87.25 124 LEU A C 1
ATOM 942 O O . LEU A 1 124 ? -3.449 -2.903 -7.771 1.00 87.25 124 LEU A O 1
ATOM 946 N N . ALA A 1 125 ? -2.065 -4.461 -8.601 1.00 88.50 125 ALA A N 1
ATOM 947 C CA . ALA A 1 125 ? -2.597 -5.546 -7.779 1.00 88.50 125 ALA A CA 1
ATOM 948 C C . ALA A 1 125 ? -2.400 -5.271 -6.279 1.00 88.50 125 ALA A C 1
ATOM 950 O O . ALA A 1 125 ? -3.330 -5.431 -5.482 1.00 88.50 125 ALA A O 1
ATOM 951 N N . SER A 1 126 ? -1.210 -4.801 -5.899 1.00 87.50 126 SER A N 1
ATOM 952 C CA . SER A 1 126 ? -0.875 -4.461 -4.513 1.00 87.50 126 SER A CA 1
ATOM 953 C C . SER A 1 126 ? -1.687 -3.265 -4.008 1.00 87.50 126 SER A C 1
ATOM 955 O O . SER A 1 126 ? -2.150 -3.263 -2.865 1.00 87.50 126 SER A O 1
ATOM 957 N N . PHE A 1 127 ? -1.938 -2.278 -4.870 1.00 89.19 127 PHE A N 1
ATOM 958 C CA . PHE A 1 127 ? -2.789 -1.129 -4.579 1.00 89.19 127 PHE A CA 1
ATOM 959 C C . PHE A 1 127 ? -4.241 -1.551 -4.329 1.00 89.19 127 PHE A C 1
ATOM 961 O O . PHE A 1 127 ? -4.810 -1.210 -3.292 1.00 89.19 127 PHE A O 1
ATOM 968 N N . LEU A 1 128 ? -4.830 -2.360 -5.216 1.00 92.25 128 LEU A N 1
ATOM 969 C CA . LEU A 1 128 ? -6.201 -2.861 -5.058 1.00 92.25 128 LEU A CA 1
ATOM 970 C C . LEU A 1 128 ? -6.363 -3.713 -3.791 1.00 92.25 128 LEU A C 1
ATOM 972 O O . LEU A 1 128 ? -7.336 -3.554 -3.047 1.00 92.25 128 LEU A O 1
ATOM 976 N N . ALA A 1 129 ? -5.393 -4.580 -3.502 1.00 90.06 129 ALA A N 1
ATOM 977 C CA . ALA A 1 129 ? -5.377 -5.357 -2.267 1.00 90.06 129 ALA A CA 1
ATOM 978 C C . ALA A 1 129 ? -5.247 -4.453 -1.026 1.00 90.06 129 ALA A C 1
ATOM 980 O O . ALA A 1 129 ? -5.945 -4.656 -0.031 1.00 90.06 129 ALA A O 1
ATOM 981 N N . SER A 1 130 ? -4.431 -3.402 -1.095 1.00 88.50 130 SER A N 1
ATOM 982 C CA . SER A 1 130 ? -4.275 -2.427 -0.009 1.00 88.50 130 SER A CA 1
ATOM 983 C C . SER A 1 130 ? -5.531 -1.582 0.214 1.00 88.50 130 SER A C 1
ATOM 985 O O . SER A 1 130 ? -5.889 -1.310 1.364 1.00 88.50 130 SER A O 1
ATOM 987 N N . CYS A 1 131 ? -6.263 -1.239 -0.851 1.00 91.19 131 CYS A N 1
ATOM 988 C CA . CYS A 1 131 ? -7.598 -0.645 -0.763 1.00 91.19 131 CYS A CA 1
ATOM 989 C C . CYS A 1 131 ? -8.550 -1.562 0.011 1.00 91.19 131 CYS A C 1
ATOM 991 O O . CYS A 1 131 ? -9.183 -1.127 0.975 1.00 91.19 131 CYS A O 1
ATOM 993 N N . LEU A 1 132 ? -8.609 -2.846 -0.354 1.00 92.75 132 LEU A N 1
ATOM 994 C CA . LEU A 1 132 ? -9.456 -3.819 0.335 1.00 92.75 132 LEU A CA 1
ATOM 995 C C . LEU A 1 132 ? -9.072 -3.956 1.817 1.00 92.75 132 LEU A C 1
ATOM 997 O O . LEU A 1 132 ? -9.941 -3.891 2.687 1.00 92.75 132 LEU A O 1
ATOM 1001 N N . GLY A 1 133 ? -7.779 -4.076 2.122 1.00 87.12 133 GLY A N 1
ATOM 1002 C CA . GLY A 1 133 ? -7.273 -4.143 3.495 1.00 87.12 133 GLY A CA 1
ATOM 1003 C C . GLY A 1 133 ? -7.579 -2.885 4.318 1.00 87.12 133 GLY A C 1
ATOM 1004 O O . GLY A 1 133 ? -7.927 -2.985 5.495 1.00 87.12 133 GLY A O 1
ATOM 1005 N N . THR A 1 134 ? -7.539 -1.707 3.692 1.00 87.00 134 THR A N 1
ATOM 1006 C CA . THR A 1 134 ? -7.902 -0.422 4.313 1.00 87.00 134 THR A CA 1
ATOM 1007 C C . THR A 1 134 ? -9.401 -0.335 4.602 1.00 87.00 134 THR A C 1
ATOM 1009 O O . THR A 1 134 ? -9.805 0.092 5.684 1.00 87.00 134 THR A O 1
ATOM 1012 N N . VAL A 1 135 ? -10.247 -0.813 3.686 1.00 90.19 135 VAL A N 1
ATOM 1013 C CA . VAL A 1 135 ? -11.697 -0.913 3.919 1.00 90.19 135 VAL A CA 1
ATOM 1014 C C . VAL A 1 135 ? -11.994 -1.880 5.065 1.00 90.19 135 VAL A C 1
ATOM 1016 O O . VAL A 1 135 ? -12.830 -1.584 5.922 1.00 90.19 135 VAL A O 1
ATOM 1019 N N . LEU A 1 136 ? -11.300 -3.021 5.125 1.00 88.50 136 LEU A N 1
ATOM 1020 C CA . LEU A 1 136 ? -11.422 -3.963 6.239 1.00 88.50 136 LEU A CA 1
ATOM 1021 C C . LEU A 1 136 ? -11.004 -3.311 7.564 1.00 88.50 136 LEU A C 1
ATOM 1023 O O . LEU A 1 136 ? -11.731 -3.442 8.548 1.00 88.50 136 LEU A O 1
ATOM 1027 N N . TYR A 1 137 ? -9.910 -2.546 7.581 1.00 87.31 137 TYR A N 1
ATOM 1028 C CA . TYR A 1 137 ? -9.472 -1.786 8.753 1.00 87.31 137 TYR A CA 1
ATOM 1029 C C . TYR A 1 137 ? -10.536 -0.791 9.233 1.00 87.31 137 TYR A C 1
ATOM 1031 O O . TYR A 1 137 ? -10.894 -0.784 10.412 1.00 87.31 137 TYR A O 1
ATOM 1039 N N . ALA A 1 138 ? -11.094 0.002 8.315 1.00 86.88 138 ALA A N 1
ATOM 1040 C CA . ALA A 1 138 ? -12.146 0.967 8.622 1.00 86.88 138 ALA A CA 1
ATOM 1041 C C . ALA A 1 138 ? -13.406 0.276 9.172 1.00 86.88 138 ALA A C 1
ATOM 1043 O O . ALA A 1 138 ? -13.964 0.697 10.187 1.00 86.88 138 ALA A O 1
ATOM 1044 N N . ARG A 1 139 ? -13.820 -0.846 8.566 1.00 87.38 139 ARG A N 1
ATOM 1045 C CA . ARG A 1 139 ? -14.956 -1.654 9.042 1.00 87.38 139 ARG A CA 1
ATOM 1046 C C . ARG A 1 139 ? -14.727 -2.231 10.434 1.00 87.38 139 ARG A C 1
ATOM 1048 O O . ARG A 1 139 ? -15.658 -2.255 11.238 1.00 87.38 139 ARG A O 1
ATOM 1055 N N . LEU A 1 140 ? -13.510 -2.691 10.734 1.00 85.50 140 LEU A N 1
ATOM 1056 C CA . LEU A 1 140 ? -13.160 -3.142 12.082 1.00 85.50 140 LEU A CA 1
ATOM 1057 C C . LEU A 1 140 ? -13.341 -2.022 13.102 1.00 85.50 140 LEU A C 1
ATOM 1059 O O . LEU A 1 140 ? -13.653 -2.325 14.257 1.00 85.50 140 LEU A O 1
ATOM 1063 N N . GLY A 1 141 ? -13.200 -0.764 12.671 1.00 80.25 141 GLY A N 1
ATOM 1064 C CA . GLY A 1 141 ? -13.394 0.377 13.544 1.00 80.25 141 GLY A CA 1
ATOM 1065 C C . GLY A 1 141 ? -14.764 0.920 13.762 1.00 80.25 141 GLY A C 1
ATOM 1066 O O . GLY A 1 141 ? -15.094 1.264 14.897 1.00 80.25 141 GLY A O 1
ATOM 1067 N N . LEU A 1 142 ? -15.605 0.816 12.752 1.00 79.94 142 LEU A N 1
ATOM 1068 C CA . LEU A 1 142 ? -17.029 1.018 12.942 1.00 79.94 142 LEU A CA 1
ATOM 1069 C C . LEU A 1 142 ? -17.608 -0.052 13.886 1.00 79.94 142 LEU A C 1
ATOM 1071 O O . LEU A 1 142 ? -18.292 0.289 14.842 1.00 79.94 142 LEU A O 1
ATOM 1075 N N . ARG A 1 143 ? -17.218 -1.329 13.740 1.00 76.69 143 ARG A N 1
ATOM 1076 C CA . ARG A 1 143 ? -17.705 -2.422 14.613 1.00 76.69 143 ARG A CA 1
ATOM 1077 C C . ARG A 1 143 ? -17.283 -2.323 16.080 1.00 76.69 143 ARG A C 1
ATOM 1079 O O . ARG A 1 143 ? -17.938 -2.907 16.935 1.00 76.69 143 ARG A O 1
ATOM 1086 N N . ARG A 1 144 ? -16.165 -1.660 16.381 1.00 67.62 144 ARG A N 1
ATOM 1087 C CA . ARG A 1 144 ? -15.757 -1.375 17.768 1.00 67.62 144 ARG A CA 1
ATOM 1088 C C . ARG A 1 144 ? -16.480 -0.165 18.354 1.00 67.62 144 ARG A C 1
ATOM 1090 O O . ARG A 1 144 ? -16.471 -0.038 19.564 1.00 67.62 144 ARG A O 1
ATOM 1097 N N . ARG A 1 145 ? -17.052 0.707 17.519 1.00 61.38 145 ARG A N 1
ATOM 1098 C CA . ARG A 1 145 ? -17.870 1.850 17.948 1.00 61.38 145 ARG A CA 1
ATOM 1099 C C . ARG A 1 145 ? -19.260 1.414 18.429 1.00 61.38 145 ARG A C 1
ATOM 1101 O O . ARG A 1 145 ? -19.854 2.094 19.248 1.00 61.38 145 ARG A O 1
ATOM 1108 N N . GLU A 1 146 ? -19.771 0.309 17.884 1.00 58.34 146 GLU A N 1
ATOM 1109 C CA . GLU A 1 146 ? -21.109 -0.238 18.171 1.00 58.34 146 GLU A CA 1
ATOM 1110 C C . GLU A 1 146 ? -21.165 -1.165 19.402 1.00 58.34 146 GLU A C 1
ATOM 1112 O O . GLU A 1 146 ? -22.258 -1.549 19.812 1.00 58.34 146 GLU A O 1
ATOM 1117 N N . ARG A 1 147 ? -20.013 -1.566 19.958 1.00 54.78 147 ARG A N 1
ATOM 1118 C CA . ARG A 1 147 ? -19.907 -2.412 21.160 1.00 54.78 147 ARG A CA 1
ATOM 1119 C C . ARG A 1 147 ? -19.513 -1.581 22.365 1.00 54.78 147 ARG A C 1
ATOM 1121 O O . ARG A 1 147 ? -20.035 -1.892 23.453 1.00 54.78 147 ARG A O 1
#

Foldseek 3Di:
DDDDDPPDDDPVVVLVVVLVVLVVLLVVLLVLLQVLLVVCVVPPPDDCLVVVLVVLLVLLVQLLVCLVVLNLVSLSSLSSSLNNLVVVLVVLVVVQPPDACVVVPPPPDDDPDDNCVVVNVSSVVSNVSSVNSVVSSVVSSVVVSVD

Secondary structure (DSSP, 8-state):
----------HHHHHHHHHHHHHHHHHHHHHHHHHHHHHHHHH-SSS-HHHHHHHHHHHHHHHHHHHHTT-HHHHTHHHHHHHHHHHHHHHHHHHTTSPPHHHHS-TTS------THHHHHHHHHHHHHHHHHHHHHHHHHHHHH--

Radius of gyration: 22.03 Å; Cα contacts (8 Å, |Δi|>4): 153; chains: 1; bounding box: 43×28×90 Å

Mean predicted aligned error: 10.89 Å

Sequence (147 aa):
MGSAPLSGVRPAEDTDRQAVRWIARALLYFISGLAVGFLFLAEFAFSTVAIVQIAIAAVTVIGLFGGFRRHPNLSIWSTFVLGAISFPLLIDARTAFLPLCKDLVASGIACVARDYRGQFTVELASFLASCLGTVLYARLGLRRRER

Solvent-accessible surface area (backbone atoms only — not comparable to full-atom values): 8075 Å² total; per-residue (Å²): 142,80,85,75,78,88,85,80,87,58,74,69,63,55,51,52,53,52,49,50,55,49,52,52,50,46,50,51,33,21,52,53,16,32,53,53,19,53,48,46,70,73,66,62,85,66,94,49,63,65,60,51,52,52,51,51,46,51,45,25,52,49,2,32,50,16,25,77,70,71,36,61,86,37,2,49,43,2,27,17,47,35,22,25,42,51,57,53,46,55,54,40,62,67,52,61,75,52,81,56,53,81,82,77,47,69,100,80,64,93,67,93,64,75,81,52,59,65,60,44,51,53,48,50,52,40,39,54,46,6,50,52,8,33,51,37,32,52,51,58,50,55,59,60,70,79,107